Protein AF-A0A7Y7NA23-F1 (afdb_monomer_lite)

Radius of gyration: 23.78 Å; chains: 1; bounding box: 47×31×81 Å

Sequence (124 aa):
MDRLDNPPPSTLLTQTDPADMKQTGMLLDEEKRFYSGIIQNAAAPLFVINSFHNIVFWNNALAKMTGISSFQMKGTKLHWSPFYPAQRPLLADLVIDHNLSEAEQLYSGQELTQHAEGALKAEG

pLDDT: mean 83.42, std 17.17, range [38.25, 98.12]

Secondary structure (DSSP, 8-state):
-----PPPPP-------HHHHHHHHHHHHHHHHHHHHHHHH-SS--EEE-TTS-EEEE-HHHHHHHS--HHHHTTSS-TTTTT-SS----HHHHHHTT-HHHHHHHSTT-EE-TTSTT-EE---

Foldseek 3Di:
DDDDDDDDPPPPPPPPDPVNVVVVVVVVVVVVVVVLVCQQPDCDQDWDADLVQFTQDGHPNVCVVQVNDPVVRGRDNCPCVSPDVDDDDDLNNCLSVVPVVVCCVVQPPWDDDPPDPSDIDGDD

Structure (mmCIF, N/CA/C/O backbone):
data_AF-A0A7Y7NA23-F1
#
_entry.id   AF-A0A7Y7NA23-F1
#
loop_
_atom_site.group_PDB
_atom_site.id
_atom_site.type_symbol
_atom_site.label_atom_id
_atom_site.label_alt_id
_atom_site.label_comp_id
_atom_site.label_asym_id
_atom_site.label_entity_id
_atom_site.label_seq_id
_atom_site.pdbx_PDB_ins_code
_atom_site.Cartn_x
_atom_site.Cartn_y
_atom_site.Cartn_z
_atom_site.occupancy
_atom_site.B_iso_or_equiv
_atom_site.auth_seq_id
_atom_site.auth_comp_id
_atom_site.auth_asym_id
_atom_site.auth_atom_id
_atom_site.pdbx_PDB_model_num
ATOM 1 N N . MET A 1 1 ? 33.689 14.539 65.769 1.00 43.16 1 MET A N 1
ATOM 2 C CA . MET A 1 1 ? 33.890 15.259 64.492 1.00 43.16 1 MET A CA 1
ATOM 3 C C . MET A 1 1 ? 33.343 14.336 63.409 1.00 43.16 1 MET A C 1
ATOM 5 O O . MET A 1 1 ? 34.106 13.684 62.709 1.00 43.16 1 MET A O 1
ATOM 9 N N . ASP A 1 2 ? 32.018 14.176 63.397 1.00 43.75 2 ASP A N 1
ATOM 10 C CA . ASP A 1 2 ? 31.311 13.230 62.530 1.00 43.75 2 ASP A CA 1
ATOM 11 C C . ASP A 1 2 ? 31.173 13.817 61.129 1.00 43.75 2 ASP A C 1
ATOM 13 O O . ASP A 1 2 ? 30.705 14.945 60.957 1.00 43.75 2 ASP A O 1
ATOM 17 N N . ARG A 1 3 ? 31.612 13.058 60.124 1.00 45.81 3 ARG A N 1
ATOM 18 C CA . ARG A 1 3 ? 31.302 13.339 58.725 1.00 45.81 3 ARG A CA 1
ATOM 19 C C . ARG A 1 3 ? 29.897 12.811 58.451 1.00 45.81 3 ARG A C 1
ATOM 21 O O . ARG A 1 3 ? 29.645 11.630 58.646 1.00 45.81 3 ARG A O 1
ATOM 28 N N . LEU A 1 4 ? 29.009 13.706 58.024 1.00 46.19 4 LEU A N 1
ATOM 29 C CA . LEU A 1 4 ? 27.690 13.384 57.484 1.00 46.19 4 LEU A CA 1
ATOM 30 C C . LEU A 1 4 ? 27.838 12.418 56.298 1.00 46.19 4 LEU A C 1
ATOM 32 O O . LEU A 1 4 ? 28.374 12.803 55.256 1.00 46.19 4 LEU A O 1
ATOM 36 N N . ASP A 1 5 ? 27.313 11.205 56.445 1.00 47.84 5 ASP A N 1
ATOM 37 C CA . ASP A 1 5 ? 26.947 10.352 55.319 1.00 47.84 5 ASP A CA 1
ATOM 38 C C . ASP A 1 5 ? 25.706 10.956 54.647 1.00 47.84 5 ASP A C 1
ATOM 40 O O . ASP A 1 5 ? 24.613 11.004 55.213 1.00 47.84 5 ASP A O 1
ATOM 44 N N . ASN A 1 6 ? 25.897 11.480 53.440 1.00 38.25 6 ASN A N 1
ATOM 45 C CA . ASN A 1 6 ? 24.828 11.962 52.576 1.00 38.25 6 ASN A CA 1
ATOM 46 C C . ASN A 1 6 ? 24.214 10.745 51.853 1.00 38.25 6 ASN A C 1
ATOM 48 O O . ASN A 1 6 ? 24.954 10.067 51.133 1.00 38.25 6 ASN A O 1
ATOM 52 N N . PRO A 1 7 ? 22.920 10.411 52.021 1.00 44.22 7 PRO A N 1
ATOM 53 C CA . PRO A 1 7 ? 22.329 9.286 51.302 1.00 44.22 7 PRO A CA 1
ATOM 54 C C . PRO A 1 7 ? 22.256 9.596 49.793 1.00 44.22 7 PRO A C 1
ATOM 56 O O . PRO A 1 7 ? 22.112 10.762 49.411 1.00 44.22 7 PRO A O 1
ATOM 59 N N . PRO A 1 8 ? 22.358 8.583 48.911 1.00 43.56 8 PRO A N 1
ATOM 60 C CA . PRO A 1 8 ? 22.230 8.798 47.474 1.00 43.56 8 PRO A CA 1
ATOM 61 C C . PRO A 1 8 ? 20.833 9.350 47.144 1.00 43.56 8 PRO A C 1
ATOM 63 O O . PRO A 1 8 ? 19.864 8.998 47.824 1.00 43.56 8 PRO A O 1
ATOM 66 N N . PRO A 1 9 ? 20.701 10.206 46.113 1.00 45.03 9 PRO A N 1
ATOM 67 C CA . PRO A 1 9 ? 19.415 10.770 45.728 1.00 45.03 9 PRO A CA 1
ATOM 68 C C . PRO A 1 9 ? 18.451 9.634 45.384 1.00 45.03 9 PRO A C 1
ATOM 70 O O . PRO A 1 9 ? 18.717 8.839 44.482 1.00 45.03 9 PRO A O 1
ATOM 73 N N . SER A 1 10 ? 17.349 9.549 46.133 1.00 49.25 10 SER A N 1
ATOM 74 C CA . SER A 1 10 ? 16.261 8.612 45.880 1.00 49.25 10 SER A CA 1
ATOM 75 C C . SER A 1 10 ? 15.861 8.680 44.413 1.00 49.25 10 SER A C 1
ATOM 77 O O . SER A 1 10 ? 15.451 9.732 43.921 1.00 49.25 10 SER A O 1
ATOM 79 N N . THR A 1 11 ? 15.975 7.547 43.724 1.00 45.88 11 THR A N 1
ATOM 80 C CA . THR A 1 11 ? 15.408 7.334 42.398 1.00 45.88 11 THR A CA 1
ATOM 81 C C . THR A 1 11 ? 13.941 7.745 42.442 1.00 45.88 11 THR A C 1
ATOM 83 O O . THR A 1 11 ? 13.123 7.075 43.075 1.00 45.88 11 THR A O 1
ATOM 86 N N . LEU A 1 12 ? 13.613 8.865 41.796 1.00 44.00 12 LEU A N 1
ATOM 87 C CA . LEU A 1 12 ? 12.248 9.240 41.451 1.00 44.00 12 LEU A CA 1
ATOM 88 C C . LEU A 1 12 ? 11.704 8.132 40.544 1.00 44.00 12 LEU A C 1
ATOM 90 O O . LEU A 1 12 ? 11.867 8.159 39.328 1.00 44.00 12 LEU A O 1
ATOM 94 N N . LEU A 1 13 ? 11.104 7.113 41.156 1.00 44.31 13 LEU A N 1
ATOM 95 C CA . LEU A 1 13 ? 10.170 6.229 40.484 1.00 44.31 13 LEU A CA 1
ATOM 96 C C . LEU A 1 13 ? 9.000 7.125 40.088 1.00 44.31 13 LEU A C 1
ATOM 98 O O . LEU A 1 13 ? 8.137 7.428 40.912 1.00 44.31 13 LEU A O 1
ATOM 102 N N . THR A 1 14 ? 9.002 7.607 38.850 1.00 53.91 14 THR A N 1
ATOM 103 C CA . THR A 1 14 ? 7.814 8.163 38.214 1.00 53.91 14 THR A CA 1
ATOM 104 C C . THR A 1 14 ? 6.779 7.045 38.162 1.00 53.91 14 THR A C 1
ATOM 106 O O . THR A 1 14 ? 6.727 6.266 37.213 1.00 53.91 14 THR A O 1
ATOM 109 N N . GLN A 1 15 ? 5.977 6.914 39.222 1.00 59.00 15 GLN A N 1
ATOM 110 C CA . GLN A 1 15 ? 4.738 6.154 39.156 1.00 59.00 15 GLN A CA 1
ATOM 111 C C . GLN A 1 15 ? 3.887 6.853 38.104 1.00 59.00 15 GLN A C 1
ATOM 113 O O . GLN A 1 15 ? 3.365 7.938 38.329 1.00 59.00 15 GLN A O 1
ATOM 118 N N . THR A 1 16 ? 3.857 6.284 36.905 1.00 64.75 16 THR A N 1
ATOM 119 C CA . THR A 1 16 ? 2.957 6.735 35.853 1.00 64.75 16 THR A CA 1
ATOM 120 C C . THR A 1 16 ? 1.558 6.342 36.302 1.00 64.75 16 THR A C 1
ATOM 122 O O . THR A 1 16 ? 1.305 5.154 36.521 1.00 64.75 16 THR A O 1
ATOM 125 N N . ASP 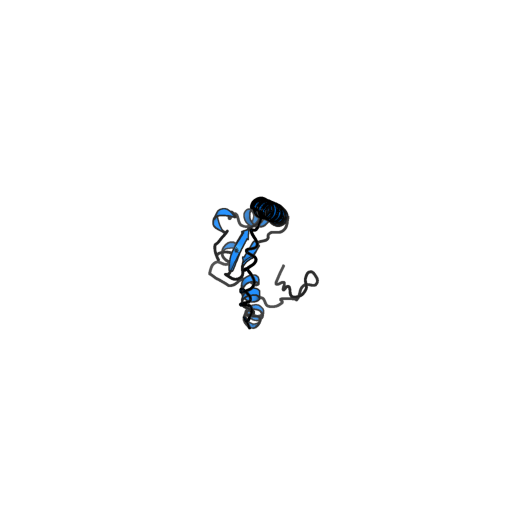A 1 17 ? 0.673 7.318 36.502 1.00 73.44 17 ASP A N 1
ATOM 126 C CA . ASP A 1 17 ? -0.671 7.043 36.994 1.00 73.44 17 ASP A CA 1
ATOM 127 C C . ASP A 1 17 ? -1.415 6.127 35.998 1.00 73.44 17 ASP A C 1
ATOM 129 O O . ASP A 1 17 ? -1.408 6.365 34.785 1.00 73.44 17 ASP A O 1
ATOM 133 N N . PRO A 1 18 ? -2.088 5.058 36.458 1.00 68.69 18 PRO A N 1
ATOM 134 C CA . PRO A 1 18 ? -2.790 4.132 35.568 1.00 68.69 18 PRO A CA 1
ATOM 135 C C . PRO A 1 18 ? -3.962 4.791 34.819 1.00 68.69 18 PRO A C 1
ATOM 137 O O . PRO A 1 18 ? -4.402 4.270 33.791 1.00 68.69 18 PRO A O 1
ATOM 140 N N . ALA A 1 19 ? -4.466 5.929 35.310 1.00 73.81 19 ALA A N 1
ATOM 141 C CA . ALA A 1 19 ? -5.437 6.762 34.605 1.00 73.81 19 ALA A CA 1
ATOM 142 C C . ALA A 1 19 ? -4.818 7.443 33.371 1.00 73.81 19 ALA A C 1
ATOM 144 O O . ALA A 1 19 ? -5.427 7.423 32.299 1.00 73.81 19 ALA A O 1
ATOM 145 N N . ASP A 1 20 ? -3.583 7.934 33.487 1.00 79.12 20 ASP A N 1
ATOM 146 C CA . ASP A 1 20 ? -2.862 8.603 32.400 1.00 79.12 20 ASP A CA 1
ATOM 147 C C . ASP A 1 20 ? -2.537 7.631 31.265 1.00 79.12 20 ASP A C 1
ATOM 149 O O . ASP A 1 20 ? -2.731 7.951 30.091 1.00 79.12 20 ASP A O 1
ATOM 153 N N . MET A 1 21 ? -2.123 6.401 31.593 1.00 78.44 21 MET A N 1
ATOM 154 C CA . MET A 1 21 ? -1.853 5.355 30.597 1.00 78.44 21 MET A CA 1
ATOM 155 C C . MET A 1 21 ? -3.116 4.979 29.810 1.00 78.44 21 MET A C 1
ATOM 157 O O . MET A 1 21 ? -3.079 4.838 28.586 1.00 78.44 21 MET A O 1
ATOM 161 N N . LYS A 1 22 ? -4.256 4.845 30.502 1.00 82.25 22 LYS A N 1
ATOM 162 C CA . LYS A 1 22 ? -5.546 4.561 29.858 1.00 82.25 22 LYS A CA 1
ATOM 163 C C . LYS A 1 22 ? -5.982 5.712 28.959 1.00 82.25 22 LYS A C 1
ATOM 165 O O . LYS A 1 22 ? -6.401 5.460 27.833 1.00 82.25 22 LYS A O 1
ATOM 170 N N . GLN A 1 23 ? -5.869 6.953 29.429 1.00 81.06 23 GLN A N 1
ATOM 171 C CA . GLN A 1 23 ? -6.240 8.134 28.651 1.00 81.06 23 GLN A CA 1
ATOM 172 C C . GLN A 1 23 ? -5.356 8.303 27.413 1.00 81.06 23 GLN A C 1
ATOM 174 O O . GLN A 1 23 ? -5.870 8.538 26.322 1.00 81.06 23 GLN A O 1
ATOM 179 N N . THR A 1 24 ? -4.052 8.068 27.554 1.00 82.38 24 THR A N 1
ATOM 180 C CA . THR A 1 24 ? -3.100 8.060 26.434 1.00 82.38 24 THR A CA 1
ATOM 181 C C . THR A 1 24 ? -3.454 6.980 25.410 1.00 82.38 24 THR A C 1
ATOM 183 O O . THR A 1 24 ? -3.486 7.254 24.213 1.00 82.38 24 THR A O 1
ATOM 186 N N . GLY A 1 25 ? -3.789 5.765 25.860 1.00 86.12 25 GLY A N 1
ATOM 187 C CA . GLY A 1 25 ? -4.234 4.686 24.973 1.00 86.12 25 GLY A CA 1
ATOM 188 C C . GLY A 1 25 ? -5.514 5.029 24.206 1.00 86.12 25 GLY A C 1
ATOM 189 O O . GLY A 1 25 ? -5.577 4.815 22.999 1.00 86.12 25 GLY A O 1
ATOM 190 N N . MET A 1 26 ? -6.504 5.622 24.880 1.00 89.06 26 MET A N 1
ATOM 191 C CA . MET A 1 26 ? -7.767 6.029 24.253 1.00 89.06 26 MET A CA 1
ATOM 192 C C . MET A 1 26 ? -7.566 7.099 23.174 1.00 89.06 26 MET A C 1
ATOM 194 O O . MET A 1 26 ? -8.118 6.962 22.085 1.00 89.06 26 MET A O 1
ATOM 198 N N . LEU A 1 27 ? -6.739 8.114 23.443 1.00 89.50 27 LEU A N 1
ATOM 199 C CA . LEU A 1 27 ? -6.423 9.163 22.468 1.00 89.50 27 LEU A CA 1
ATOM 200 C C . LEU A 1 27 ? -5.709 8.597 21.233 1.00 89.50 27 LEU A C 1
ATOM 202 O O . LEU A 1 27 ? -6.076 8.917 20.104 1.00 89.50 27 LEU A O 1
ATOM 206 N N . LEU A 1 28 ? -4.736 7.703 21.435 1.00 90.62 28 LEU A N 1
ATOM 207 C CA . LEU A 1 28 ? -4.037 7.033 20.334 1.00 90.62 28 LEU A CA 1
ATOM 208 C C . LEU A 1 28 ? -4.980 6.163 19.495 1.00 90.62 28 LEU A C 1
ATOM 210 O O . LEU A 1 28 ? -4.837 6.086 18.274 1.00 90.62 28 LEU A O 1
ATOM 214 N N . ASP A 1 29 ? -5.932 5.483 20.129 1.00 92.00 29 ASP A N 1
ATOM 215 C CA . ASP A 1 29 ? -6.913 4.658 19.428 1.00 92.00 29 ASP A CA 1
ATOM 216 C C . ASP A 1 29 ? -7.916 5.502 18.636 1.00 92.00 29 ASP A C 1
ATOM 218 O O . ASP A 1 29 ? -8.291 5.123 17.524 1.00 92.00 29 ASP A O 1
ATOM 222 N N . GLU A 1 30 ? -8.335 6.645 19.174 1.00 93.56 30 GLU A N 1
ATOM 223 C CA . GLU A 1 30 ? -9.193 7.603 18.477 1.00 93.56 30 GLU A CA 1
ATOM 224 C C . GLU A 1 30 ? -8.489 8.181 17.245 1.00 93.56 30 GLU A C 1
ATOM 226 O O . GLU A 1 30 ? -9.032 8.132 16.137 1.00 93.56 30 GLU A O 1
ATOM 231 N N . GLU A 1 31 ? -7.241 8.617 17.399 1.00 93.31 31 GLU A N 1
ATOM 232 C CA . GLU A 1 31 ? -6.427 9.138 16.303 1.00 93.31 31 GLU A CA 1
ATOM 233 C C . GLU A 1 31 ? -6.197 8.075 15.210 1.00 93.31 31 GLU A C 1
ATOM 235 O O . GLU A 1 31 ? -6.409 8.326 14.018 1.00 93.31 31 GLU A O 1
ATOM 240 N N . LYS A 1 32 ? -5.866 6.834 15.592 1.00 90.38 32 LYS A N 1
ATOM 241 C CA . LYS A 1 32 ? -5.738 5.714 14.642 1.00 90.38 32 LYS A CA 1
ATOM 242 C C . LYS A 1 32 ? -7.036 5.443 13.890 1.00 90.38 32 LYS A C 1
ATOM 244 O O . LYS A 1 32 ? -7.001 5.172 12.686 1.00 90.38 32 LYS A O 1
ATOM 249 N N . ARG A 1 33 ? -8.183 5.481 14.576 1.00 92.81 33 ARG A N 1
ATOM 250 C CA . ARG A 1 33 ? -9.501 5.290 13.949 1.00 92.81 33 ARG A CA 1
ATOM 251 C C . ARG A 1 33 ? -9.793 6.392 12.944 1.00 92.81 33 ARG A C 1
ATOM 253 O O . ARG A 1 33 ? -10.284 6.080 11.861 1.00 92.81 33 ARG A O 1
ATOM 260 N N . PHE A 1 34 ? -9.451 7.633 13.269 1.00 93.81 34 PHE A N 1
ATOM 261 C CA . PHE A 1 34 ? -9.621 8.769 12.375 1.00 93.81 34 PHE A CA 1
ATOM 262 C C . PHE A 1 34 ? -8.807 8.607 11.082 1.00 93.81 34 PHE A C 1
ATOM 264 O O . PHE A 1 34 ? -9.394 8.579 9.998 1.00 93.81 34 PHE A O 1
ATOM 271 N N . TYR A 1 35 ? -7.488 8.387 11.169 1.00 92.94 35 TYR A N 1
ATOM 272 C CA . TYR A 1 35 ? -6.648 8.198 9.976 1.00 92.94 35 TYR A CA 1
ATOM 273 C C . TYR A 1 35 ? -7.043 6.965 9.161 1.00 92.94 35 TYR A C 1
ATOM 275 O O . TYR A 1 35 ? -7.120 7.025 7.933 1.00 92.94 35 TYR A O 1
ATOM 283 N N . SER A 1 36 ? -7.347 5.853 9.836 1.00 92.62 36 SER A N 1
ATOM 284 C CA . SER A 1 36 ? -7.859 4.648 9.179 1.00 92.62 36 SER A CA 1
ATOM 285 C C . SER A 1 36 ? -9.150 4.949 8.418 1.00 92.62 36 SER A C 1
ATOM 287 O O . SER A 1 36 ? -9.292 4.549 7.264 1.00 92.62 36 SER A O 1
ATOM 289 N N . GLY A 1 37 ? -10.063 5.714 9.022 1.00 94.62 37 GLY A N 1
ATOM 290 C CA . GLY A 1 37 ? -11.298 6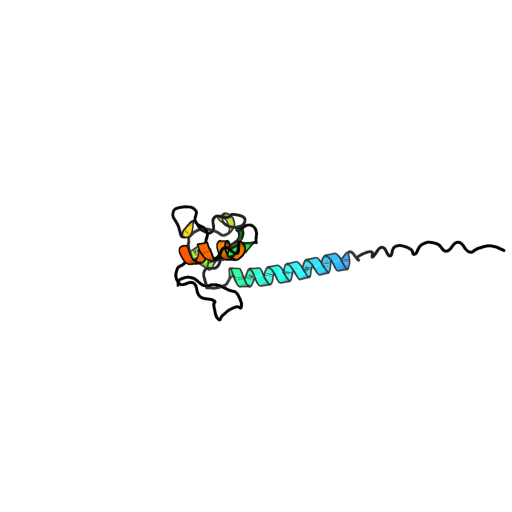.165 8.390 1.00 94.62 37 GLY A CA 1
ATOM 291 C C . GLY A 1 37 ? -11.050 6.984 7.124 1.00 94.62 37 GLY A C 1
ATOM 292 O O . GLY A 1 37 ? -11.697 6.726 6.110 1.00 94.62 37 GLY A O 1
ATOM 293 N N . ILE A 1 38 ? -10.090 7.911 7.143 1.00 96.06 38 ILE A N 1
ATOM 294 C CA . ILE A 1 38 ? -9.729 8.719 5.968 1.00 96.06 38 ILE A CA 1
ATOM 295 C C . ILE A 1 38 ? -9.223 7.826 4.831 1.00 96.06 38 ILE A C 1
ATOM 297 O O . ILE A 1 38 ? -9.751 7.884 3.722 1.00 96.06 38 ILE A O 1
ATOM 301 N N . ILE A 1 39 ? -8.238 6.965 5.101 1.00 95.44 39 ILE A N 1
ATOM 302 C CA . ILE A 1 39 ? -7.625 6.116 4.069 1.00 95.44 39 ILE A CA 1
ATOM 303 C C . ILE A 1 39 ? -8.651 5.128 3.500 1.00 95.44 39 ILE A C 1
ATOM 305 O O . ILE A 1 39 ? -8.729 4.943 2.285 1.00 95.44 39 ILE A O 1
ATOM 309 N N . GLN A 1 40 ? -9.461 4.508 4.365 1.00 96.00 40 GLN A N 1
ATOM 310 C CA . GLN A 1 40 ? -10.451 3.506 3.962 1.00 96.00 40 GLN A CA 1
ATOM 311 C C . GLN A 1 40 ? -11.582 4.078 3.106 1.00 96.00 40 GLN A C 1
ATOM 313 O O . GLN A 1 40 ? -12.090 3.367 2.238 1.00 96.00 40 GLN A O 1
ATOM 318 N N . ASN A 1 41 ? -11.965 5.337 3.327 1.00 95.19 41 ASN A N 1
ATOM 319 C CA . ASN A 1 41 ? -13.059 5.991 2.606 1.00 95.19 41 ASN A CA 1
ATOM 320 C C . ASN A 1 41 ? -12.589 6.909 1.468 1.00 95.19 41 ASN A C 1
ATOM 322 O O . ASN A 1 41 ? -13.425 7.505 0.789 1.00 95.19 41 ASN A O 1
ATOM 326 N N . ALA A 1 42 ? -11.280 7.017 1.227 1.00 95.56 42 ALA A N 1
ATOM 327 C CA . ALA A 1 42 ? -10.760 7.725 0.067 1.00 95.56 42 ALA A CA 1
ATOM 328 C C . ALA A 1 42 ? -11.305 7.104 -1.232 1.00 95.56 42 ALA A C 1
ATOM 330 O O . ALA A 1 42 ? -11.278 5.887 -1.416 1.00 95.56 42 ALA A O 1
ATOM 331 N N . ALA A 1 43 ? -11.792 7.954 -2.142 1.00 94.31 43 ALA A N 1
ATOM 332 C CA . ALA A 1 43 ? -12.366 7.511 -3.414 1.00 94.31 43 ALA A CA 1
ATOM 333 C C . ALA A 1 43 ? -11.316 6.918 -4.369 1.00 94.31 43 ALA A C 1
ATOM 335 O O . ALA A 1 43 ? -11.645 6.085 -5.211 1.00 94.31 43 ALA A O 1
ATOM 336 N N . ALA A 1 44 ? -10.057 7.343 -4.236 1.00 94.06 44 ALA A N 1
ATOM 337 C CA . ALA A 1 44 ? -8.951 6.819 -5.022 1.00 94.06 44 ALA A CA 1
ATOM 338 C C . ALA A 1 44 ? -8.541 5.413 -4.535 1.00 94.06 44 ALA A C 1
ATOM 340 O O . ALA A 1 44 ? -8.504 5.182 -3.323 1.00 94.06 44 ALA A O 1
ATOM 341 N N . PRO A 1 45 ? -8.192 4.479 -5.439 1.00 95.38 45 PRO A N 1
ATOM 342 C CA . PRO A 1 45 ? -7.547 3.222 -5.071 1.00 95.38 45 PRO A CA 1
ATOM 343 C C . PRO A 1 45 ? -6.205 3.488 -4.379 1.00 95.38 45 PRO A C 1
ATOM 345 O O . PRO A 1 45 ? -5.312 4.087 -4.972 1.00 95.38 45 PRO A O 1
ATOM 348 N N . LEU A 1 46 ? -6.064 3.063 -3.121 1.00 95.69 46 LEU A N 1
ATOM 349 C CA . LEU A 1 46 ? -4.869 3.303 -2.312 1.00 95.69 46 LEU A CA 1
ATOM 350 C C . LEU A 1 46 ? -4.501 2.064 -1.494 1.00 95.69 46 LEU A C 1
ATOM 352 O O . LEU A 1 46 ? -5.351 1.420 -0.868 1.00 95.69 46 LEU A O 1
ATOM 356 N N . PHE A 1 47 ? -3.204 1.786 -1.432 1.00 96.81 47 PHE A N 1
ATOM 357 C CA . PHE A 1 47 ? -2.620 0.916 -0.423 1.00 96.81 47 PHE A CA 1
ATOM 358 C C . PHE A 1 47 ? -1.459 1.632 0.265 1.00 96.81 47 PHE A C 1
ATOM 360 O O . PHE A 1 47 ? -0.897 2.587 -0.265 1.00 96.81 47 PHE A O 1
ATOM 367 N N . VAL A 1 48 ? -1.113 1.168 1.459 1.00 96.38 48 VAL A N 1
ATOM 368 C CA . VAL A 1 48 ? 0.026 1.668 2.232 1.00 96.38 48 VAL A CA 1
ATOM 369 C C . VAL A 1 48 ? 0.811 0.467 2.729 1.00 96.38 48 VAL A C 1
ATOM 371 O O . VAL A 1 48 ? 0.214 -0.484 3.241 1.00 96.38 48 VAL A O 1
ATOM 374 N N . ILE A 1 49 ? 2.133 0.527 2.605 1.00 97.44 49 ILE A N 1
ATOM 375 C CA . ILE A 1 49 ? 3.073 -0.462 3.136 1.00 97.44 49 ILE A CA 1
ATOM 376 C C . ILE A 1 49 ? 3.926 0.160 4.245 1.00 97.44 49 ILE A C 1
ATOM 378 O O . ILE A 1 49 ? 4.135 1.371 4.272 1.00 97.44 49 ILE A O 1
ATOM 382 N N . ASN A 1 50 ? 4.388 -0.661 5.187 1.00 96.94 50 ASN A N 1
ATOM 383 C CA . ASN A 1 50 ? 5.399 -0.251 6.164 1.00 96.94 50 ASN A CA 1
ATOM 384 C C . ASN A 1 50 ? 6.822 -0.488 5.631 1.00 96.94 50 ASN A C 1
ATOM 386 O O . ASN A 1 50 ? 6.998 -1.062 4.561 1.00 96.94 50 ASN A O 1
ATOM 390 N N . SER A 1 51 ? 7.838 -0.118 6.414 1.00 96.56 51 SER A N 1
ATOM 391 C CA . SER A 1 51 ? 9.260 -0.311 6.079 1.00 96.56 51 SER A CA 1
ATOM 392 C C . SER A 1 51 ? 9.691 -1.771 5.889 1.00 96.56 51 SER A C 1
ATOM 394 O O . SER A 1 51 ? 10.789 -2.031 5.420 1.00 96.56 51 SER A O 1
ATOM 396 N N . PHE A 1 52 ? 8.847 -2.741 6.251 1.00 97.62 52 PHE A N 1
ATOM 397 C CA . PHE A 1 52 ? 9.074 -4.162 5.985 1.00 97.62 52 PHE A CA 1
ATOM 398 C C . PHE A 1 52 ? 8.337 -4.647 4.728 1.00 97.62 52 PHE A C 1
ATOM 400 O O . PHE A 1 52 ? 8.288 -5.857 4.486 1.00 97.62 52 PHE A O 1
ATOM 407 N N . HIS A 1 53 ? 7.766 -3.728 3.942 1.00 97.56 53 HIS A N 1
ATOM 408 C CA . HIS A 1 53 ? 6.955 -3.966 2.743 1.00 97.56 53 HIS A CA 1
ATOM 409 C C . HIS A 1 53 ? 5.636 -4.695 3.011 1.00 97.56 53 HIS A C 1
ATOM 411 O O . HIS A 1 53 ? 5.029 -5.253 2.099 1.00 97.56 53 HIS A O 1
ATOM 417 N N . ASN A 1 54 ? 5.179 -4.713 4.266 1.00 98.12 54 ASN A N 1
ATOM 418 C CA . ASN A 1 54 ? 3.904 -5.328 4.609 1.00 98.12 54 ASN A CA 1
ATOM 419 C C . ASN A 1 54 ? 2.776 -4.313 4.440 1.00 98.12 54 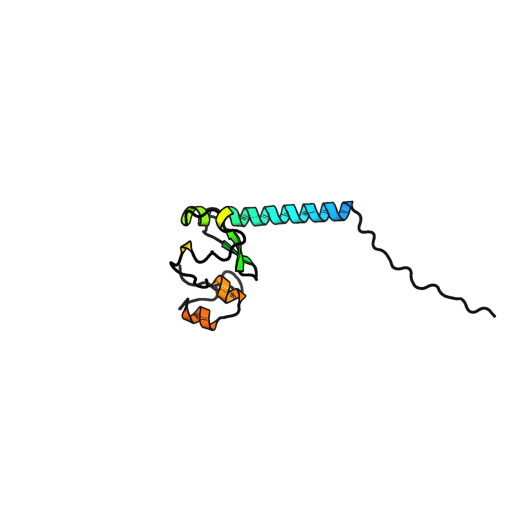ASN A C 1
ATOM 421 O O . ASN A 1 54 ? 2.863 -3.189 4.941 1.00 98.12 54 ASN A O 1
ATOM 425 N N . ILE A 1 55 ? 1.689 -4.735 3.803 1.00 98.06 55 ILE A N 1
ATOM 426 C CA . ILE A 1 55 ? 0.493 -3.918 3.601 1.00 98.06 55 ILE A CA 1
ATOM 427 C C . ILE A 1 55 ? -0.148 -3.603 4.957 1.00 98.06 55 ILE A C 1
ATOM 429 O O . ILE A 1 55 ? -0.623 -4.499 5.657 1.00 98.06 55 ILE A O 1
ATOM 433 N N . VAL A 1 56 ? -0.213 -2.322 5.312 1.00 97.12 56 VAL A N 1
ATOM 434 C CA . VAL A 1 56 ? -0.916 -1.822 6.505 1.00 97.12 56 VAL A CA 1
ATOM 435 C C . VAL A 1 56 ? -2.313 -1.305 6.164 1.00 97.12 56 VAL A C 1
ATOM 437 O O . VAL A 1 56 ? -3.253 -1.507 6.938 1.00 97.12 56 VAL A O 1
ATOM 440 N N . PHE A 1 57 ? -2.489 -0.745 4.963 1.00 97.12 57 PHE A N 1
ATOM 441 C CA . PHE A 1 57 ? -3.794 -0.363 4.431 1.00 97.12 57 PHE A CA 1
ATOM 442 C C . PHE A 1 57 ? -3.995 -0.917 3.026 1.00 97.12 57 PHE A C 1
ATOM 444 O O . PHE A 1 57 ? -3.136 -0.800 2.164 1.00 97.12 57 PHE A O 1
ATOM 451 N N . TRP A 1 58 ? -5.177 -1.483 2.816 1.00 97.62 58 TRP A N 1
ATOM 452 C CA . TRP A 1 58 ? -5.734 -1.841 1.518 1.00 97.62 58 TRP A CA 1
ATOM 453 C C . TRP A 1 58 ? -7.146 -1.274 1.526 1.00 97.62 58 TRP A C 1
ATOM 455 O O . TRP A 1 58 ? -7.972 -1.773 2.304 1.00 97.62 58 TRP A O 1
ATOM 465 N N . ASN A 1 59 ? -7.367 -0.152 0.838 1.00 97.56 59 ASN A N 1
ATOM 466 C CA . ASN A 1 59 ? -8.592 0.623 1.018 1.00 97.56 59 ASN A CA 1
ATOM 467 C C . ASN A 1 59 ? -9.786 0.047 0.243 1.00 97.56 59 ASN A C 1
ATOM 469 O O . ASN A 1 59 ? -9.635 -0.822 -0.618 1.00 97.56 59 ASN A O 1
ATOM 473 N N . ASN A 1 60 ? -10.991 0.532 0.553 1.00 97.69 60 ASN A N 1
ATOM 474 C CA . ASN A 1 60 ? -12.224 0.012 -0.040 1.00 97.69 60 ASN A CA 1
ATOM 475 C C . ASN A 1 60 ? -12.289 0.220 -1.560 1.00 97.69 60 ASN A C 1
ATOM 477 O O . ASN A 1 60 ? -12.742 -0.673 -2.277 1.00 97.69 60 ASN A O 1
ATOM 481 N N . ALA A 1 61 ? -11.822 1.369 -2.060 1.00 97.81 61 ALA A N 1
ATOM 482 C CA . ALA A 1 61 ? -11.774 1.651 -3.493 1.00 97.81 61 ALA A CA 1
ATOM 483 C C . ALA A 1 61 ? -10.867 0.656 -4.233 1.00 97.81 61 ALA A C 1
ATOM 485 O O . ALA A 1 61 ? -11.281 0.074 -5.236 1.00 97.81 61 ALA A O 1
ATOM 486 N N . LEU A 1 62 ? -9.672 0.391 -3.698 1.00 97.25 62 LEU A N 1
ATOM 487 C CA . LEU A 1 62 ? -8.731 -0.566 -4.268 1.00 97.25 62 LEU A CA 1
ATOM 488 C C . LEU A 1 62 ? -9.258 -1.998 -4.186 1.00 97.25 62 LEU A C 1
ATOM 490 O O . LEU A 1 62 ? -9.208 -2.714 -5.179 1.00 97.25 62 LEU A O 1
ATOM 494 N N . ALA A 1 63 ? -9.835 -2.396 -3.049 1.00 97.81 63 ALA A N 1
ATOM 495 C CA . ALA A 1 63 ? -10.445 -3.714 -2.893 1.00 97.81 63 ALA A CA 1
ATOM 496 C C . ALA A 1 63 ? -11.576 -3.958 -3.900 1.00 97.81 63 ALA A C 1
ATOM 498 O O . ALA A 1 63 ? -11.692 -5.045 -4.462 1.00 97.81 63 ALA A O 1
ATOM 499 N N . LYS A 1 64 ? -12.399 -2.935 -4.158 1.00 97.44 64 LYS A N 1
ATOM 500 C CA . LYS A 1 64 ? -13.465 -2.998 -5.160 1.00 97.44 64 LYS A CA 1
ATOM 501 C C . LYS A 1 64 ? -12.911 -3.067 -6.583 1.00 97.44 64 LYS A C 1
ATOM 503 O O . LYS A 1 64 ? -13.460 -3.798 -7.397 1.00 97.44 64 LYS A O 1
ATOM 508 N N . MET A 1 65 ? -11.848 -2.318 -6.873 1.00 96.62 65 MET A N 1
ATOM 509 C CA . MET A 1 65 ? -11.217 -2.280 -8.193 1.00 96.62 65 MET A CA 1
ATOM 510 C C . MET A 1 65 ? -10.533 -3.605 -8.546 1.00 96.62 65 MET A C 1
ATOM 512 O O . MET A 1 65 ? -10.680 -4.084 -9.664 1.00 96.62 65 MET A O 1
ATOM 516 N N . THR A 1 66 ? -9.800 -4.202 -7.605 1.00 96.56 66 THR A N 1
ATOM 517 C CA . THR A 1 66 ? -9.050 -5.447 -7.838 1.00 96.56 66 THR A CA 1
ATOM 518 C C . THR A 1 66 ? -9.875 -6.706 -7.585 1.00 96.56 66 THR A C 1
ATOM 520 O O . THR A 1 66 ? -9.483 -7.787 -8.011 1.00 96.56 66 THR A O 1
ATOM 523 N N . GLY A 1 67 ? -10.988 -6.595 -6.854 1.00 97.38 67 GLY A N 1
ATOM 524 C CA . GLY A 1 67 ? -11.764 -7.739 -6.373 1.00 97.38 67 GLY A CA 1
ATOM 525 C C . GLY A 1 67 ? -11.124 -8.475 -5.188 1.00 97.38 67 GLY A C 1
ATOM 526 O O . GLY A 1 67 ? -11.637 -9.513 -4.771 1.00 97.38 67 GLY A O 1
ATOM 527 N N . ILE A 1 68 ? -10.026 -7.959 -4.621 1.00 97.62 68 ILE A N 1
ATOM 528 C CA . ILE A 1 68 ? -9.285 -8.604 -3.530 1.00 97.62 68 ILE A CA 1
ATOM 529 C C . ILE A 1 68 ? -9.519 -7.852 -2.221 1.00 97.62 68 ILE A C 1
ATOM 531 O O . ILE A 1 68 ? -9.310 -6.642 -2.123 1.00 97.62 68 ILE A O 1
ATOM 535 N N . SER A 1 69 ? -9.945 -8.572 -1.184 1.00 97.31 69 SER A N 1
ATOM 536 C CA . SER A 1 69 ? -10.325 -7.958 0.090 1.00 97.31 69 SER A CA 1
ATOM 537 C C . SER A 1 69 ? -9.122 -7.548 0.946 1.00 97.31 69 SER A C 1
ATOM 539 O O . SER A 1 69 ? -8.072 -8.189 0.942 1.00 97.31 69 SER A O 1
ATOM 541 N N . SER A 1 70 ? -9.314 -6.520 1.781 1.00 95.81 70 SER A N 1
ATOM 542 C CA . SER A 1 70 ? -8.309 -6.078 2.762 1.00 95.81 70 SER A CA 1
ATOM 543 C C . SER A 1 70 ? -7.877 -7.198 3.717 1.00 95.81 70 SER A C 1
ATOM 545 O O . SER A 1 70 ? -6.717 -7.256 4.112 1.00 95.81 70 SER A O 1
ATOM 547 N N . PHE A 1 71 ? -8.791 -8.116 4.050 1.00 96.94 71 PHE A N 1
ATOM 548 C CA . PHE A 1 71 ? -8.505 -9.282 4.890 1.00 96.94 71 PHE A CA 1
ATOM 549 C C . PHE A 1 71 ? -7.448 -10.213 4.277 1.00 96.94 71 PHE A C 1
ATOM 551 O O . PHE A 1 71 ? -6.621 -10.743 5.006 1.00 96.94 71 PHE A O 1
ATOM 558 N N . GLN A 1 72 ? -7.452 -10.381 2.951 1.00 97.12 72 GLN A N 1
ATOM 559 C CA . GLN A 1 72 ? -6.474 -11.219 2.250 1.00 97.12 72 GLN A CA 1
ATOM 560 C C . GLN A 1 72 ? -5.109 -10.533 2.120 1.00 97.12 72 GLN A C 1
ATOM 562 O O . GLN A 1 72 ? -4.082 -11.201 2.113 1.00 97.12 72 GLN A O 1
ATOM 567 N N . MET A 1 73 ? -5.100 -9.202 2.011 1.00 97.62 73 MET A N 1
ATOM 568 C CA . MET A 1 73 ? -3.896 -8.443 1.661 1.00 97.62 73 MET A CA 1
ATOM 569 C C . MET A 1 73 ? -3.128 -7.922 2.875 1.00 97.62 73 MET A C 1
ATOM 571 O O . MET A 1 73 ? -1.899 -7.881 2.856 1.00 97.62 73 MET A O 1
ATOM 575 N N . LYS A 1 74 ? -3.817 -7.500 3.938 1.00 97.12 74 LYS A N 1
ATOM 576 C CA . LYS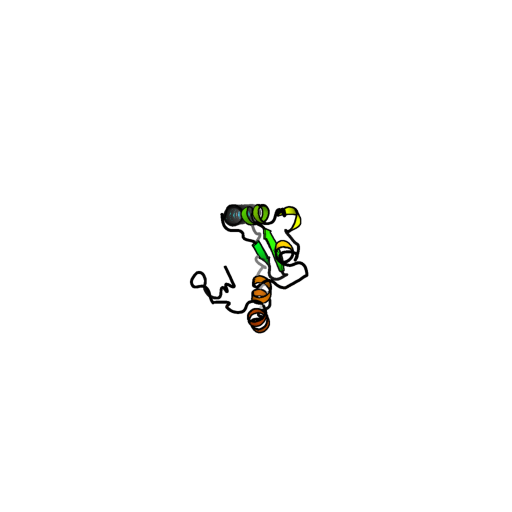 A 1 74 ? -3.181 -6.852 5.091 1.00 97.12 74 LYS A CA 1
ATOM 577 C C . LYS A 1 74 ? -2.169 -7.781 5.769 1.00 97.12 74 LYS A C 1
ATOM 579 O O . LYS A 1 74 ? -2.460 -8.940 6.035 1.00 97.12 74 LYS A O 1
ATOM 584 N N . GLY A 1 75 ? -0.983 -7.254 6.060 1.00 97.69 75 GLY A N 1
ATOM 585 C CA . GLY A 1 75 ? 0.141 -7.995 6.635 1.00 97.69 75 GLY A CA 1
ATOM 586 C C . GLY A 1 75 ? 0.969 -8.791 5.623 1.00 97.69 75 GLY A C 1
ATOM 587 O O . GLY A 1 75 ? 2.016 -9.310 5.994 1.00 97.69 75 GLY A O 1
ATOM 588 N N . THR A 1 76 ? 0.544 -8.874 4.360 1.00 98.12 76 THR A N 1
ATOM 589 C CA . THR A 1 76 ? 1.298 -9.550 3.293 1.00 98.12 76 THR A CA 1
ATOM 590 C C . THR A 1 76 ? 2.214 -8.581 2.543 1.00 98.12 76 THR A C 1
ATOM 592 O O . THR A 1 76 ? 2.086 -7.366 2.688 1.00 98.12 76 THR A O 1
ATOM 595 N N . LYS A 1 77 ? 3.084 -9.128 1.683 1.00 97.88 77 LYS A N 1
ATOM 596 C CA . LYS A 1 77 ? 3.906 -8.392 0.699 1.00 97.88 77 LYS A CA 1
ATOM 597 C C . LYS A 1 77 ? 3.409 -8.594 -0.741 1.00 97.88 77 LYS A C 1
ATOM 599 O O . LYS A 1 77 ? 4.192 -8.627 -1.687 1.00 97.88 77 LYS A O 1
ATOM 604 N N . LEU A 1 78 ? 2.111 -8.866 -0.902 1.00 97.31 78 LEU A N 1
ATOM 605 C CA . LEU A 1 78 ? 1.508 -9.283 -2.174 1.00 97.31 78 LEU A CA 1
ATOM 606 C C . LEU A 1 78 ? 0.898 -8.119 -2.968 1.00 97.31 78 LEU A C 1
ATOM 608 O O . LEU A 1 78 ? 0.144 -8.357 -3.910 1.00 97.31 78 LEU A O 1
ATOM 612 N N . HIS A 1 79 ? 1.209 -6.865 -2.628 1.00 97.12 79 HIS A N 1
ATOM 613 C CA . HIS A 1 79 ? 0.638 -5.665 -3.263 1.00 97.12 79 HIS A CA 1
ATOM 614 C C . HIS A 1 79 ? 0.891 -5.587 -4.771 1.00 97.12 79 HIS A C 1
ATOM 616 O O . HIS A 1 79 ? 0.111 -4.952 -5.466 1.00 97.12 79 HIS A O 1
ATOM 622 N N . TRP A 1 80 ? 1.914 -6.267 -5.290 1.00 96.44 80 TRP A N 1
ATOM 623 C CA . TRP A 1 80 ? 2.198 -6.378 -6.725 1.00 96.44 80 TRP A CA 1
ATOM 624 C C . TRP A 1 80 ? 1.214 -7.280 -7.491 1.00 96.44 80 TRP A C 1
ATOM 626 O O . TRP A 1 80 ? 1.010 -7.090 -8.689 1.00 96.44 80 TRP A O 1
ATOM 636 N N . SER A 1 81 ? 0.610 -8.261 -6.813 1.00 95.88 81 SER A N 1
ATOM 637 C CA . SER A 1 81 ? -0.114 -9.374 -7.447 1.00 95.88 81 SER A CA 1
ATOM 638 C C . SER A 1 81 ? -1.359 -8.995 -8.257 1.00 95.88 81 SER A C 1
ATOM 640 O O . SER A 1 81 ? -1.632 -9.683 -9.238 1.00 95.88 81 SER A O 1
ATOM 642 N N . PRO A 1 82 ? -2.098 -7.906 -7.956 1.00 95.06 82 PRO A N 1
ATOM 643 C CA . PRO A 1 82 ? -3.211 -7.493 -8.812 1.00 95.06 82 PRO A CA 1
ATOM 644 C C . PRO A 1 82 ? -2.763 -6.847 -10.126 1.00 95.06 82 PRO A C 1
ATOM 646 O O . PRO A 1 82 ? -3.570 -6.719 -11.042 1.00 95.06 82 PRO A O 1
ATOM 649 N N . PHE A 1 83 ? -1.509 -6.396 -10.202 1.00 92.12 83 PHE A N 1
ATOM 650 C CA . PHE A 1 83 ? -0.999 -5.582 -11.306 1.00 92.12 83 PHE A CA 1
ATOM 651 C C . PHE A 1 83 ? -0.065 -6.362 -12.234 1.00 92.12 83 PHE A C 1
ATOM 653 O O . PHE A 1 83 ? 0.065 -6.014 -13.404 1.00 92.12 83 PHE A O 1
ATOM 660 N N . TYR A 1 84 ? 0.576 -7.422 -11.731 1.00 93.56 84 TYR A N 1
ATOM 661 C CA . TYR A 1 84 ? 1.584 -8.180 -12.468 1.00 93.56 84 TYR A CA 1
ATOM 662 C C . TYR A 1 84 ? 1.417 -9.696 -12.285 1.00 93.56 84 TYR A C 1
ATOM 664 O O . TYR A 1 84 ? 1.087 -10.150 -11.191 1.00 93.56 84 TYR A O 1
ATOM 672 N N . PRO A 1 85 ? 1.706 -10.507 -13.323 1.00 91.38 85 PRO A N 1
ATOM 673 C CA . PRO A 1 85 ? 1.573 -11.966 -13.263 1.00 91.38 85 PRO A CA 1
ATOM 674 C C . PRO A 1 85 ? 2.682 -12.656 -12.452 1.00 91.38 85 PRO A C 1
ATOM 676 O O . PRO A 1 85 ? 2.562 -13.835 -12.126 1.00 91.38 85 PRO A O 1
ATOM 679 N N . ALA A 1 86 ? 3.769 -11.946 -12.145 1.00 93.19 86 ALA A N 1
ATOM 680 C CA . ALA A 1 86 ? 4.904 -12.444 -11.380 1.00 93.19 86 ALA A CA 1
ATOM 681 C C . ALA A 1 86 ? 5.400 -11.371 -10.407 1.00 93.19 86 ALA A C 1
ATOM 683 O O . ALA A 1 86 ? 5.153 -10.180 -10.611 1.00 93.19 86 ALA A O 1
ATOM 684 N N . GLN A 1 87 ? 6.101 -11.808 -9.358 1.00 93.62 87 GLN A N 1
ATOM 685 C CA . GLN A 1 87 ? 6.577 -10.920 -8.305 1.00 93.62 87 GLN A CA 1
ATOM 686 C C . GLN A 1 87 ? 7.484 -9.827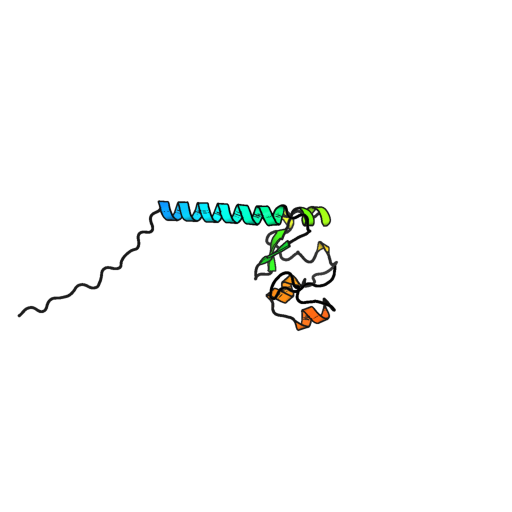 -8.871 1.00 93.62 87 GLN A C 1
ATOM 688 O O . GLN A 1 87 ? 8.497 -10.118 -9.505 1.00 93.62 87 GLN A O 1
ATOM 693 N N . ARG A 1 88 ? 7.112 -8.571 -8.612 1.00 91.81 88 ARG A N 1
ATOM 694 C CA . ARG A 1 88 ? 7.831 -7.378 -9.062 1.00 91.81 88 ARG A CA 1
ATOM 695 C C . ARG A 1 88 ? 7.721 -6.278 -8.001 1.00 91.81 88 ARG A C 1
ATOM 697 O O . ARG A 1 88 ? 6.608 -6.056 -7.522 1.00 91.81 88 ARG A O 1
ATOM 704 N N . PRO A 1 89 ? 8.816 -5.582 -7.644 1.00 93.12 89 PRO A N 1
ATOM 705 C CA . PRO A 1 89 ? 8.737 -4.439 -6.742 1.00 93.12 89 PRO A CA 1
ATOM 706 C C . PRO A 1 89 ? 7.902 -3.310 -7.365 1.00 93.12 89 PRO A C 1
ATOM 708 O O . PRO A 1 89 ? 8.055 -2.952 -8.540 1.00 93.12 89 PRO A O 1
ATOM 711 N N . LEU A 1 90 ? 6.984 -2.758 -6.573 1.00 93.94 90 LEU A N 1
ATOM 712 C CA . LEU A 1 90 ? 6.266 -1.540 -6.920 1.00 93.94 90 LEU A CA 1
ATOM 713 C C . LEU A 1 90 ? 7.116 -0.314 -6.587 1.00 93.94 90 LEU A C 1
ATOM 715 O O . LEU A 1 90 ? 8.046 -0.392 -5.789 1.00 93.94 90 LEU A O 1
ATOM 719 N N . LEU A 1 91 ? 6.774 0.841 -7.162 1.00 92.19 91 LEU A N 1
ATOM 720 C CA . LEU A 1 91 ? 7.482 2.091 -6.873 1.00 92.19 91 LEU A CA 1
ATOM 721 C C . LEU A 1 91 ? 7.590 2.362 -5.360 1.00 92.19 91 LEU A C 1
ATOM 723 O O . LEU A 1 91 ? 8.636 2.777 -4.875 1.00 92.19 91 LEU A O 1
ATOM 727 N N . ALA A 1 92 ? 6.529 2.061 -4.606 1.00 92.25 92 ALA A N 1
ATOM 728 C CA . ALA A 1 92 ? 6.526 2.202 -3.153 1.00 92.25 92 ALA A CA 1
ATOM 729 C C . ALA A 1 92 ? 7.621 1.367 -2.460 1.00 92.25 92 ALA A C 1
ATOM 731 O O . ALA A 1 92 ? 8.199 1.833 -1.483 1.00 92.25 92 ALA A O 1
ATOM 732 N N . ASP A 1 93 ? 7.928 0.166 -2.965 1.00 95.19 93 ASP A N 1
ATOM 733 C CA . ASP A 1 93 ? 9.012 -0.663 -2.429 1.00 95.19 93 ASP A CA 1
ATOM 734 C C . ASP A 1 93 ? 10.369 -0.007 -2.679 1.00 95.19 93 ASP A C 1
ATOM 736 O O . ASP A 1 93 ? 11.160 0.163 -1.759 1.00 95.19 93 ASP A O 1
ATOM 740 N N . LEU A 1 94 ? 10.598 0.444 -3.913 1.00 93.19 94 LEU A N 1
ATOM 741 C CA . LEU A 1 94 ? 11.874 1.023 -4.337 1.00 93.19 94 LEU A CA 1
ATOM 742 C C . LEU A 1 94 ? 12.179 2.344 -3.619 1.00 93.19 94 LEU A C 1
ATOM 744 O O . LEU A 1 94 ? 13.339 2.642 -3.336 1.00 93.19 94 LEU A O 1
ATOM 748 N N . VAL A 1 95 ? 11.139 3.115 -3.287 1.00 90.94 95 VAL A N 1
ATOM 749 C CA . VAL A 1 95 ? 11.254 4.318 -2.451 1.00 90.94 95 VAL A CA 1
ATOM 750 C C . VAL A 1 95 ? 11.702 3.964 -1.032 1.00 90.94 95 VAL A C 1
ATOM 752 O O . VAL A 1 95 ? 12.587 4.634 -0.503 1.00 90.94 95 VAL A O 1
ATOM 755 N N . ILE A 1 96 ? 11.127 2.920 -0.424 1.00 92.62 96 ILE A N 1
ATOM 756 C CA . ILE A 1 96 ? 11.510 2.450 0.919 1.00 92.62 96 ILE A CA 1
ATOM 757 C C . ILE A 1 96 ? 12.947 1.923 0.929 1.00 92.62 96 ILE A C 1
ATOM 759 O O . ILE A 1 96 ? 13.700 2.226 1.851 1.00 92.62 96 ILE A O 1
ATOM 763 N N . ASP A 1 97 ? 13.338 1.193 -0.113 1.00 93.94 97 ASP A N 1
ATOM 764 C CA . ASP A 1 97 ? 14.678 0.616 -0.253 1.00 93.94 97 ASP A CA 1
ATOM 765 C C . ASP A 1 97 ? 15.743 1.637 -0.689 1.00 93.94 97 ASP A C 1
ATOM 767 O O . ASP A 1 97 ? 16.918 1.292 -0.822 1.00 93.94 97 ASP A O 1
ATOM 771 N N . HIS A 1 98 ? 15.355 2.895 -0.930 1.00 89.94 98 HIS A N 1
ATOM 772 C CA . HIS A 1 98 ? 16.214 3.941 -1.491 1.00 89.94 98 HIS A CA 1
ATOM 773 C C . HIS A 1 98 ? 16.907 3.528 -2.808 1.00 89.94 98 HIS A C 1
ATOM 775 O O . HIS A 1 98 ? 17.993 4.012 -3.136 1.00 89.94 98 HIS A O 1
ATOM 781 N N . ASN A 1 99 ? 16.273 2.653 -3.595 1.00 88.69 99 ASN A N 1
ATOM 782 C CA . ASN A 1 99 ? 16.822 2.114 -4.838 1.00 88.69 99 ASN A CA 1
ATOM 783 C C . ASN A 1 99 ? 16.304 2.884 -6.063 1.00 88.69 99 ASN A C 1
ATOM 785 O O . ASN A 1 99 ? 15.497 2.395 -6.856 1.00 88.69 99 ASN A O 1
ATOM 789 N N . LEU A 1 100 ? 16.785 4.121 -6.216 1.00 82.00 100 LEU A N 1
ATOM 790 C CA . LEU A 1 100 ? 16.363 5.017 -7.300 1.00 82.00 100 LEU A CA 1
ATOM 791 C C . LEU A 1 100 ? 16.776 4.516 -8.692 1.00 82.00 100 LEU A C 1
ATOM 793 O O . LEU A 1 100 ? 16.040 4.722 -9.650 1.00 82.00 100 LEU A O 1
ATOM 797 N N . SER A 1 101 ? 17.906 3.811 -8.798 1.00 86.38 101 SER A N 1
ATOM 798 C CA . SER A 1 101 ? 18.388 3.264 -10.075 1.00 86.38 101 SER A CA 1
ATOM 799 C C . SER A 1 101 ? 17.432 2.208 -10.637 1.00 86.38 101 SER A C 1
ATOM 801 O O . SER A 1 101 ? 17.057 2.256 -11.807 1.00 86.38 101 SER A O 1
ATOM 803 N N . GLU A 1 102 ? 16.973 1.273 -9.800 1.00 86.19 102 GLU A N 1
ATOM 804 C CA . GLU A 1 102 ? 15.977 0.284 -10.222 1.0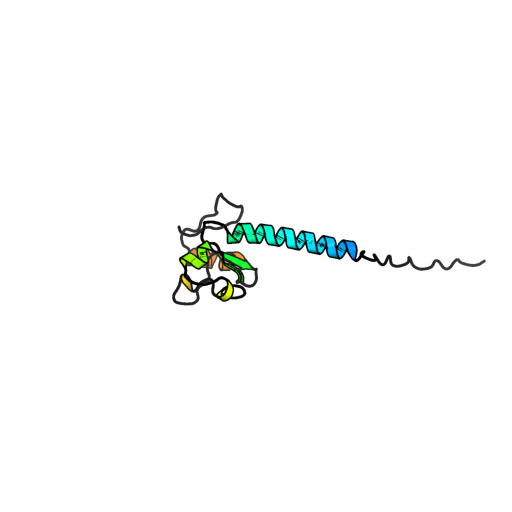0 86.19 102 GLU A CA 1
ATOM 805 C C . GLU A 1 102 ? 14.609 0.930 -10.466 1.00 86.19 102 GLU A C 1
ATOM 807 O O . GLU A 1 102 ? 13.898 0.543 -11.395 1.00 86.19 102 GLU A O 1
ATOM 812 N N . ALA A 1 103 ? 14.259 1.962 -9.692 1.00 85.94 103 ALA A N 1
ATOM 813 C CA . ALA A 1 103 ? 13.049 2.735 -9.936 1.00 85.94 103 ALA A CA 1
ATOM 814 C C . ALA A 1 103 ? 13.071 3.376 -11.334 1.00 85.94 103 ALA A C 1
ATOM 816 O O . ALA A 1 103 ? 12.090 3.262 -12.064 1.00 85.94 103 ALA A O 1
ATOM 817 N N . GLU A 1 104 ? 14.186 3.990 -11.745 1.00 83.50 104 GLU A N 1
ATOM 818 C CA . GLU A 1 104 ? 14.336 4.602 -13.075 1.00 83.50 104 GLU A CA 1
ATOM 819 C C . GLU A 1 104 ? 14.200 3.578 -14.206 1.00 83.50 104 GLU A C 1
ATOM 821 O O . GLU A 1 104 ? 13.623 3.886 -15.249 1.00 83.50 104 GLU A O 1
ATOM 826 N N . GLN A 1 105 ? 14.679 2.351 -13.991 1.00 85.75 105 GLN A N 1
ATOM 827 C CA . GLN A 1 105 ? 14.580 1.265 -14.967 1.00 85.75 105 GLN A CA 1
ATOM 828 C C . GLN A 1 105 ? 13.161 0.702 -15.084 1.00 85.75 105 GLN A C 1
ATOM 830 O O . GLN A 1 105 ? 12.691 0.430 -16.188 1.00 85.75 105 GLN A O 1
ATOM 835 N N . LEU A 1 106 ? 12.485 0.483 -13.952 1.00 80.88 106 LEU A N 1
ATOM 836 C CA . LEU A 1 106 ? 11.171 -0.162 -13.910 1.00 80.88 106 LEU A CA 1
ATOM 837 C C . LEU A 1 106 ? 10.018 0.808 -14.170 1.00 80.88 106 LEU A C 1
ATOM 839 O O . LEU A 1 106 ? 8.970 0.375 -14.650 1.00 80.88 106 LEU A O 1
ATOM 843 N N . TYR A 1 107 ? 10.205 2.081 -13.848 1.00 81.62 107 TYR A N 1
ATOM 844 C CA . TYR A 1 107 ? 9.200 3.127 -13.932 1.00 81.62 107 TYR A CA 1
ATOM 845 C C . TYR A 1 107 ? 9.766 4.315 -14.715 1.00 81.62 107 TYR A C 1
ATOM 847 O O . TYR A 1 107 ? 9.914 5.411 -14.194 1.00 81.62 107 TYR A O 1
ATOM 855 N N . SER A 1 108 ? 10.136 4.120 -15.980 1.00 67.31 108 SER A N 1
ATOM 856 C CA . SER A 1 108 ? 10.664 5.212 -16.806 1.00 67.31 108 SER A CA 1
ATOM 857 C C . SER A 1 108 ? 9.666 6.380 -16.875 1.00 67.31 108 SER A C 1
ATOM 859 O O . SER A 1 108 ? 8.522 6.180 -17.272 1.00 67.31 108 SER A O 1
ATOM 861 N N . GLY A 1 109 ? 10.086 7.592 -16.500 1.00 67.12 109 GLY A N 1
ATOM 862 C CA . GLY A 1 109 ? 9.192 8.758 -16.418 1.00 67.12 109 GLY A CA 1
ATOM 863 C C . GLY A 1 109 ? 8.584 9.011 -15.033 1.00 67.12 109 GLY A C 1
ATOM 864 O O . GLY A 1 109 ? 7.540 9.653 -14.937 1.00 67.12 109 GLY A O 1
ATOM 865 N N . GLN A 1 110 ? 9.210 8.518 -13.959 1.00 66.38 110 GLN A N 1
ATOM 866 C CA . GLN A 1 110 ? 8.861 8.977 -12.613 1.00 66.38 110 GLN A CA 1
ATOM 867 C C . GLN A 1 110 ? 9.177 10.459 -12.465 1.00 66.38 110 GLN A C 1
ATOM 869 O O . GLN A 1 110 ? 10.259 10.914 -12.839 1.00 66.38 110 GLN A O 1
ATOM 874 N N . GLU A 1 111 ? 8.272 11.184 -11.829 1.00 64.19 111 GLU A N 1
ATOM 875 C CA . GLU A 1 111 ? 8.468 12.586 -11.499 1.00 64.19 111 GLU A CA 1
ATOM 876 C C . GLU A 1 111 ? 8.305 12.782 -9.993 1.00 64.19 111 GLU A C 1
ATOM 878 O O . GLU A 1 111 ? 7.464 12.146 -9.343 1.00 64.19 111 GLU A O 1
ATOM 883 N N . LEU A 1 112 ? 9.108 13.690 -9.432 1.00 65.19 112 LEU A N 1
ATOM 884 C CA . LEU A 1 112 ? 8.813 14.252 -8.120 1.00 65.19 112 LEU A CA 1
ATOM 885 C C . LEU A 1 112 ? 7.453 14.936 -8.212 1.00 65.19 112 LEU A C 1
ATOM 887 O O . LEU A 1 112 ? 7.229 15.799 -9.062 1.00 65.19 112 LEU A O 1
ATOM 891 N N . THR A 1 113 ? 6.526 14.537 -7.351 1.00 62.44 113 THR A N 1
ATOM 892 C CA . THR A 1 113 ? 5.205 15.151 -7.351 1.00 62.44 113 THR A CA 1
ATOM 893 C C . THR A 1 113 ? 5.241 16.506 -6.649 1.00 62.44 113 THR A C 1
ATOM 895 O O . THR A 1 113 ? 5.874 16.677 -5.612 1.00 62.44 113 THR A O 1
ATOM 898 N N . GLN A 1 114 ? 4.484 17.473 -7.172 1.00 67.25 114 GLN A N 1
ATOM 899 C CA . GLN A 1 114 ? 4.238 18.754 -6.494 1.00 67.25 114 GLN A CA 1
ATOM 900 C C . GLN A 1 114 ? 3.327 18.618 -5.260 1.00 67.25 114 GLN A C 1
ATOM 902 O O . GLN A 1 114 ? 3.128 19.580 -4.524 1.00 67.25 114 GLN A O 1
ATOM 907 N N . HIS A 1 115 ? 2.719 17.444 -5.056 1.00 69.06 115 HIS A N 1
ATOM 908 C CA . HIS A 1 115 ? 1.710 17.230 -4.020 1.00 69.06 115 HIS A CA 1
ATOM 909 C C . HIS A 1 115 ? 2.301 16.879 -2.646 1.00 69.06 115 HIS A C 1
ATOM 911 O O . HIS A 1 115 ? 1.604 17.038 -1.646 1.00 69.06 115 HIS A O 1
ATOM 917 N N . ALA A 1 116 ? 3.555 16.417 -2.584 1.00 72.25 116 ALA A N 1
ATOM 918 C CA . ALA A 1 116 ? 4.276 16.167 -1.337 1.00 72.25 116 ALA A CA 1
ATOM 919 C C . ALA A 1 116 ? 5.796 16.159 -1.570 1.00 72.25 116 ALA A C 1
ATOM 921 O O . ALA A 1 116 ? 6.280 15.557 -2.528 1.00 72.25 116 ALA A O 1
ATOM 922 N N . GLU A 1 117 ? 6.547 16.809 -0.679 1.00 68.81 117 GLU A N 1
ATOM 923 C CA . GLU A 1 117 ? 8.010 16.871 -0.748 1.00 68.81 117 GLU A CA 1
ATOM 924 C C . GLU A 1 117 ? 8.627 15.465 -0.652 1.00 68.81 117 GLU A C 1
ATOM 926 O O . GLU A 1 117 ? 8.285 14.682 0.233 1.00 68.81 117 GLU A O 1
ATOM 931 N N . GLY A 1 118 ? 9.513 15.130 -1.596 1.00 70.38 118 GLY A N 1
ATOM 932 C CA . GLY A 1 118 ? 10.177 13.823 -1.662 1.00 70.38 118 GLY A CA 1
ATOM 933 C C . GLY A 1 118 ? 9.302 12.660 -2.146 1.00 70.38 118 GLY A C 1
ATOM 934 O O . GLY A 1 118 ? 9.791 11.534 -2.222 1.00 70.38 118 GLY A O 1
ATOM 935 N N . ALA A 1 119 ? 8.034 12.895 -2.497 1.00 76.62 119 ALA A N 1
ATOM 936 C CA . ALA A 1 119 ? 7.179 11.850 -3.046 1.00 76.62 119 ALA A CA 1
ATOM 937 C C . ALA A 1 119 ? 7.419 11.669 -4.553 1.00 76.62 119 ALA A C 1
ATOM 939 O O . ALA A 1 119 ? 7.519 12.635 -5.313 1.00 76.62 119 ALA A O 1
ATOM 940 N N . LEU A 1 120 ? 7.470 10.409 -4.986 1.00 76.56 120 LEU A N 1
ATOM 941 C CA . LEU A 1 120 ? 7.576 10.030 -6.392 1.00 76.56 120 LEU A CA 1
ATOM 942 C C . LEU A 1 120 ? 6.220 9.565 -6.924 1.00 76.56 120 LEU A C 1
ATOM 944 O O . LEU A 1 120 ? 5.453 8.898 -6.225 1.00 76.56 120 LEU A O 1
ATOM 948 N N . LYS A 1 121 ? 5.945 9.894 -8.184 1.00 80.00 121 LYS A N 1
ATOM 949 C CA . LYS A 1 121 ? 4.830 9.360 -8.968 1.00 80.00 121 LYS A CA 1
ATOM 950 C C . LYS A 1 121 ? 5.394 8.695 -10.217 1.00 80.00 121 LYS A C 1
ATOM 952 O O . LYS A 1 121 ? 6.246 9.287 -10.867 1.00 80.00 121 LYS A O 1
ATOM 957 N N . ALA A 1 122 ? 4.860 7.537 -10.593 1.00 78.62 122 ALA A N 1
ATOM 958 C CA . ALA A 1 122 ? 5.087 6.938 -11.904 1.00 78.62 122 ALA A CA 1
ATOM 959 C C . ALA A 1 122 ? 3.764 6.491 -12.532 1.00 78.62 122 ALA A C 1
ATOM 961 O O . ALA A 1 122 ? 2.977 5.831 -11.857 1.00 78.62 122 ALA A O 1
ATOM 962 N N . GLU A 1 123 ? 3.577 6.855 -13.806 1.00 69.38 123 GLU A N 1
ATOM 963 C CA . GLU A 1 123 ? 2.416 6.548 -14.664 1.00 69.38 123 GLU A CA 1
ATOM 964 C C . GLU A 1 123 ? 1.037 6.963 -14.083 1.00 69.38 123 GLU A C 1
ATOM 966 O O . GLU A 1 123 ? 0.913 7.392 -12.932 1.00 69.38 123 GLU A O 1
ATOM 971 N N . GLY A 1 124 ? -0.005 6.981 -14.923 1.00 52.53 124 GLY A N 1
ATOM 972 C CA . GLY A 1 124 ? -1.360 7.434 -14.579 1.00 52.53 124 GLY A CA 1
ATOM 973 C C . GLY A 1 124 ? -2.415 6.879 -15.519 1.00 52.53 124 GLY A C 1
ATOM 974 O O . GLY A 1 124 ? -2.085 6.695 -16.710 1.00 52.53 124 GLY A O 1
#